Protein AF-A0A7J8S1Y1-F1 (afdb_monomer)

Mean predicted aligned error: 15.88 Å

Organism: Gossypium davidsonii (NCBI:txid34287)

pLDDT: mean 73.95, std 18.07, range [39.09, 94.88]

Radius of gyration: 32.5 Å; Cα contacts (8 Å, |Δi|>4): 37; chains: 1; bounding box: 74×53×93 Å

Structure (mmCIF, N/CA/C/O backbone):
data_AF-A0A7J8S1Y1-F1
#
_entry.id   AF-A0A7J8S1Y1-F1
#
loop_
_atom_site.group_PDB
_atom_site.id
_atom_site.type_symbol
_atom_site.label_atom_id
_atom_site.label_alt_id
_atom_site.label_comp_id
_atom_site.label_asym_id
_atom_site.label_entity_id
_atom_site.label_seq_id
_atom_site.pdbx_PDB_ins_code
_atom_site.Cartn_x
_atom_site.Cartn_y
_atom_site.Cartn_z
_atom_site.occupancy
_atom_site.B_iso_or_equiv
_atom_site.auth_seq_id
_atom_site.auth_comp_id
_atom_site.auth_asym_id
_atom_site.auth_atom_id
_atom_site.pdbx_PDB_model_num
ATOM 1 N N . MET A 1 1 ? 27.505 15.852 -24.529 1.00 57.41 1 MET A N 1
ATOM 2 C CA . MET A 1 1 ? 27.739 14.477 -24.042 1.00 57.41 1 MET A CA 1
ATOM 3 C C . MET A 1 1 ? 26.383 13.797 -23.971 1.00 57.41 1 MET A C 1
ATOM 5 O O . MET A 1 1 ? 25.702 13.946 -22.966 1.00 57.41 1 MET A O 1
ATOM 9 N N . ASP A 1 2 ? 25.955 13.136 -25.046 1.00 69.31 2 ASP A N 1
ATOM 10 C CA . ASP A 1 2 ? 24.733 12.328 -25.035 1.00 69.31 2 ASP A CA 1
ATOM 11 C C . ASP A 1 2 ? 24.982 11.068 -24.207 1.00 69.31 2 ASP A C 1
ATOM 13 O O . ASP A 1 2 ? 25.858 10.257 -24.522 1.00 69.31 2 ASP A O 1
ATOM 17 N N . VAL A 1 3 ? 24.248 10.913 -23.107 1.00 63.34 3 VAL A N 1
ATOM 18 C CA . VAL A 1 3 ? 24.231 9.644 -22.379 1.00 63.34 3 VAL A CA 1
ATOM 19 C C . VAL A 1 3 ? 23.580 8.613 -23.308 1.00 63.34 3 VAL A C 1
ATOM 21 O O . VAL A 1 3 ? 22.481 8.859 -23.803 1.00 63.34 3 VAL A O 1
ATOM 24 N N . PRO A 1 4 ? 24.220 7.460 -23.580 1.00 75.19 4 PRO A N 1
ATOM 25 C CA . PRO A 1 4 ? 23.627 6.441 -24.434 1.00 75.19 4 PRO A CA 1
ATOM 26 C C . PRO A 1 4 ? 22.262 6.026 -23.883 1.00 75.19 4 PRO A C 1
ATOM 28 O O . PRO A 1 4 ? 22.163 5.661 -22.711 1.00 75.19 4 PRO A O 1
ATOM 31 N N . LYS A 1 5 ? 21.230 6.028 -24.734 1.00 66.12 5 LYS A N 1
ATOM 32 C CA . LYS A 1 5 ? 19.842 5.640 -24.409 1.00 66.12 5 LYS A CA 1
ATOM 33 C C . LYS A 1 5 ? 19.753 4.279 -23.687 1.00 66.12 5 LYS A C 1
ATOM 35 O O . LYS A 1 5 ? 18.866 4.063 -22.868 1.00 66.12 5 LYS A O 1
ATOM 40 N N . SER A 1 6 ? 20.721 3.390 -23.932 1.00 72.69 6 SER A N 1
ATOM 41 C CA . SER A 1 6 ? 20.891 2.106 -23.239 1.00 72.69 6 SER A CA 1
ATOM 42 C C . SER A 1 6 ? 21.279 2.241 -21.760 1.00 72.69 6 SER A C 1
ATOM 44 O O . SER A 1 6 ? 20.780 1.488 -20.933 1.00 72.69 6 SER A O 1
ATOM 46 N N . LYS A 1 7 ? 22.111 3.221 -21.384 1.00 68.50 7 LYS A N 1
ATOM 47 C CA . LYS A 1 7 ? 22.496 3.460 -19.980 1.00 68.50 7 LYS A CA 1
ATOM 48 C C . LYS A 1 7 ? 21.367 4.084 -19.158 1.00 68.50 7 LYS A C 1
ATOM 50 O O . LYS A 1 7 ? 21.303 3.854 -17.954 1.00 68.50 7 LYS A O 1
ATOM 55 N N . GLU A 1 8 ? 20.494 4.880 -19.776 1.00 68.62 8 GLU A N 1
ATOM 56 C CA . GLU A 1 8 ? 19.304 5.418 -19.100 1.00 68.62 8 GLU A CA 1
ATOM 57 C C . GLU A 1 8 ? 18.249 4.339 -18.865 1.00 68.62 8 GLU A C 1
ATOM 59 O O . GLU A 1 8 ? 17.734 4.222 -17.755 1.00 68.62 8 GLU A O 1
ATOM 64 N N . PHE A 1 9 ? 17.993 3.498 -19.870 1.00 69.81 9 PHE A N 1
ATOM 65 C CA . PHE A 1 9 ? 17.046 2.393 -19.752 1.00 69.81 9 PHE A CA 1
ATOM 66 C C . PHE A 1 9 ? 17.420 1.436 -18.608 1.00 69.81 9 PHE A C 1
ATOM 68 O O . PHE A 1 9 ? 16.600 1.182 -17.725 1.00 69.81 9 PHE A O 1
ATOM 75 N N . GLU A 1 10 ? 18.684 1.006 -18.543 1.00 70.00 10 GLU A N 1
ATOM 76 C CA . GLU A 1 10 ? 19.176 0.116 -17.480 1.00 70.00 10 GLU A CA 1
ATOM 77 C C . GLU A 1 10 ? 19.105 0.742 -16.078 1.00 70.00 10 GLU A C 1
ATOM 79 O O . GLU A 1 10 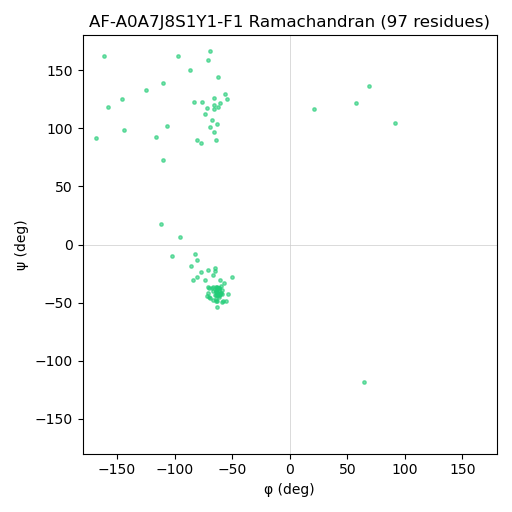? 18.755 0.066 -15.106 1.00 70.00 10 GLU A O 1
ATOM 84 N N . ARG A 1 11 ? 19.362 2.054 -15.950 1.00 67.75 11 ARG A N 1
ATOM 85 C CA . ARG A 1 11 ? 19.165 2.762 -14.673 1.00 67.75 11 ARG A CA 1
ATOM 86 C C . ARG A 1 11 ? 17.703 2.753 -14.251 1.00 67.75 11 ARG A C 1
ATOM 88 O O . ARG A 1 11 ? 17.420 2.412 -13.110 1.00 67.75 11 ARG A O 1
ATOM 95 N N . THR A 1 12 ? 16.785 3.097 -15.157 1.00 72.56 12 THR A N 1
ATOM 96 C CA . THR A 1 12 ? 15.351 3.162 -14.824 1.00 72.56 12 THR A CA 1
ATOM 97 C C . THR A 1 12 ? 14.778 1.799 -14.434 1.00 72.56 12 THR A C 1
ATOM 99 O O . THR A 1 12 ? 13.965 1.712 -13.513 1.00 72.56 12 THR A O 1
ATOM 102 N N . ARG A 1 13 ? 15.239 0.723 -15.083 1.00 71.62 13 ARG A N 1
ATOM 103 C CA . ARG A 1 13 ? 14.875 -0.653 -14.736 1.00 71.62 13 ARG A CA 1
ATOM 104 C C . ARG A 1 13 ? 15.372 -1.021 -13.338 1.00 71.62 13 ARG A C 1
ATOM 106 O O . ARG A 1 13 ? 14.579 -1.444 -12.504 1.00 71.62 13 ARG A O 1
ATOM 113 N N . SER A 1 14 ? 16.642 -0.738 -13.055 1.00 72.19 14 SER A N 1
ATOM 114 C CA . SER A 1 14 ? 17.257 -0.994 -11.747 1.00 72.19 14 SER A CA 1
ATOM 115 C C . SER A 1 14 ? 16.574 -0.218 -10.611 1.00 72.19 14 SER A C 1
ATOM 117 O O . SER A 1 14 ? 16.396 -0.749 -9.517 1.00 72.19 14 SER A O 1
ATOM 119 N N . THR A 1 15 ? 16.138 1.025 -10.857 1.00 74.31 15 THR A N 1
ATOM 120 C CA . THR A 1 15 ? 15.411 1.825 -9.854 1.00 74.31 15 THR A CA 1
ATOM 121 C C . THR A 1 15 ? 13.999 1.312 -9.589 1.00 74.31 15 THR A C 1
ATOM 123 O O . THR A 1 15 ? 13.554 1.342 -8.445 1.00 74.31 15 THR A O 1
ATOM 126 N N . LYS A 1 16 ? 13.299 0.818 -10.620 1.00 84.44 16 LYS A N 1
ATOM 127 C CA . LYS A 1 16 ? 11.964 0.226 -10.460 1.00 84.44 16 LYS A CA 1
ATOM 128 C C . LYS A 1 16 ? 12.032 -1.099 -9.708 1.00 84.44 16 LYS A C 1
ATOM 130 O O . LYS A 1 16 ? 11.308 -1.276 -8.740 1.00 84.44 16 LYS A O 1
ATOM 135 N N . GLU A 1 17 ? 12.962 -1.975 -10.083 1.00 88.50 17 GLU A N 1
ATOM 136 C CA . GLU A 1 17 ? 13.172 -3.257 -9.396 1.00 88.50 17 GLU A CA 1
ATOM 137 C C . GLU A 1 17 ? 13.544 -3.066 -7.916 1.00 88.50 17 GLU A C 1
ATOM 139 O O . GLU A 1 17 ? 13.144 -3.857 -7.060 1.00 88.50 17 GLU A O 1
ATOM 144 N N . TYR A 1 18 ? 14.304 -2.015 -7.592 1.00 89.00 18 TYR A N 1
ATOM 145 C CA . TYR A 1 18 ? 14.595 -1.656 -6.206 1.00 89.00 18 TYR A CA 1
ATOM 146 C C . TYR A 1 18 ? 13.340 -1.188 -5.456 1.00 89.00 18 TYR A C 1
ATOM 148 O O . TYR A 1 18 ? 13.069 -1.692 -4.366 1.00 89.00 18 TYR A O 1
ATOM 156 N N . ALA A 1 19 ? 12.556 -0.282 -6.050 1.00 90.06 19 ALA A N 1
ATOM 157 C CA . ALA A 1 19 ? 11.320 0.225 -5.454 1.00 90.06 19 ALA A CA 1
ATOM 158 C C . ALA A 1 19 ? 10.298 -0.897 -5.195 1.00 90.06 19 ALA A C 1
ATOM 160 O O . ALA A 1 19 ? 9.724 -0.968 -4.112 1.00 90.06 19 ALA A O 1
ATOM 161 N N . GLU A 1 20 ? 10.137 -1.833 -6.133 1.00 93.31 20 GLU A N 1
ATOM 162 C CA . GLU A 1 20 ? 9.248 -2.992 -5.975 1.00 93.31 20 GLU A CA 1
ATOM 163 C C . GLU A 1 20 ? 9.686 -3.905 -4.822 1.00 93.31 20 GLU A C 1
ATOM 165 O O . GLU A 1 20 ? 8.867 -4.343 -4.008 1.00 93.31 20 GLU A O 1
ATOM 170 N N . LYS A 1 21 ? 10.993 -4.180 -4.714 1.00 92.38 21 LYS A N 1
ATOM 171 C CA . LYS A 1 21 ? 11.549 -4.969 -3.604 1.00 92.38 21 LYS A CA 1
ATOM 172 C C . LYS A 1 21 ? 11.323 -4.282 -2.262 1.00 92.38 21 LYS A C 1
ATOM 174 O O . LYS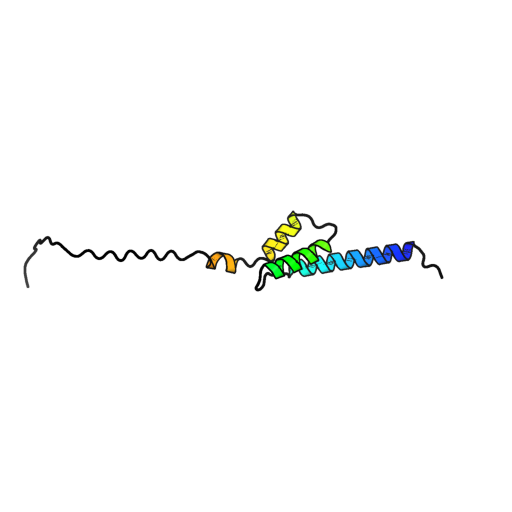 A 1 21 ? 10.960 -4.948 -1.292 1.00 92.38 21 LYS A O 1
ATOM 179 N N . GLU A 1 22 ? 11.524 -2.970 -2.205 1.00 94.62 22 GLU A N 1
ATOM 180 C CA . GLU A 1 22 ? 11.293 -2.181 -0.999 1.00 94.62 22 GLU A CA 1
ATOM 181 C C . GLU A 1 22 ? 9.806 -2.174 -0.609 1.00 94.62 22 GLU A C 1
ATOM 183 O O . GLU A 1 22 ? 9.476 -2.400 0.557 1.00 94.62 22 GLU A O 1
ATOM 188 N N . ALA A 1 23 ? 8.903 -1.998 -1.576 1.00 94.88 23 ALA A N 1
ATOM 189 C CA . ALA A 1 23 ? 7.461 -2.026 -1.351 1.00 94.88 23 ALA A CA 1
ATOM 190 C C . ALA A 1 23 ? 6.988 -3.385 -0.813 1.00 94.88 23 ALA A C 1
ATOM 192 O O . ALA A 1 23 ? 6.280 -3.439 0.195 1.00 94.88 23 ALA A O 1
ATOM 193 N N . ARG A 1 24 ? 7.457 -4.495 -1.405 1.00 94.06 24 ARG A N 1
ATOM 194 C CA . ARG A 1 24 ? 7.189 -5.857 -0.906 1.00 94.06 24 ARG A CA 1
ATOM 195 C C . ARG A 1 24 ? 7.722 -6.065 0.510 1.00 94.06 24 ARG A C 1
ATOM 197 O O . ARG A 1 24 ? 7.047 -6.675 1.338 1.00 94.06 24 ARG A O 1
ATOM 204 N N . ALA A 1 25 ? 8.924 -5.569 0.806 1.00 93.94 25 ALA A N 1
ATOM 205 C CA . ALA A 1 25 ? 9.481 -5.648 2.152 1.00 93.94 25 ALA A CA 1
ATOM 206 C C . ALA A 1 25 ? 8.606 -4.886 3.157 1.00 93.94 25 ALA A C 1
ATOM 208 O O . ALA A 1 25 ? 8.303 -5.424 4.218 1.00 93.94 25 ALA A O 1
ATOM 209 N N . LYS A 1 26 ? 8.136 -3.683 2.811 1.00 94.62 26 LYS A N 1
ATOM 210 C CA . LYS A 1 26 ? 7.230 -2.896 3.660 1.00 94.62 26 LYS A CA 1
ATOM 211 C C . LYS A 1 26 ? 5.881 -3.588 3.864 1.00 94.62 26 LYS A C 1
ATOM 213 O O . LYS A 1 26 ? 5.440 -3.666 5.005 1.00 94.62 26 LYS A O 1
ATOM 218 N N . LEU A 1 27 ? 5.272 -4.159 2.819 1.00 93.12 27 LEU A N 1
ATOM 219 C CA . LEU A 1 27 ? 4.011 -4.911 2.935 1.00 93.12 27 LEU A CA 1
ATOM 220 C C . LEU A 1 27 ? 4.113 -6.096 3.899 1.00 93.12 27 LEU A C 1
ATOM 222 O O . LEU A 1 27 ? 3.195 -6.320 4.679 1.00 93.12 27 LEU A O 1
ATOM 226 N N . ARG A 1 28 ? 5.243 -6.816 3.906 1.00 91.00 28 ARG A N 1
ATOM 227 C CA . ARG A 1 28 ? 5.470 -7.934 4.842 1.00 91.00 28 ARG A CA 1
ATOM 228 C C . ARG A 1 28 ? 5.437 -7.517 6.311 1.00 91.00 28 ARG A C 1
ATOM 230 O O . ARG A 1 28 ? 5.089 -8.333 7.157 1.00 91.00 28 ARG A O 1
ATOM 237 N N . TRP A 1 29 ? 5.826 -6.281 6.610 1.00 91.50 29 TRP A N 1
ATOM 238 C CA . TRP A 1 29 ? 5.877 -5.754 7.975 1.00 91.50 29 TRP A CA 1
ATOM 239 C C . TRP A 1 29 ? 4.701 -4.834 8.307 1.00 91.50 29 TRP A C 1
ATOM 241 O O . TRP A 1 29 ? 4.512 -4.484 9.474 1.00 91.50 29 TRP A O 1
ATOM 251 N N . LEU A 1 30 ? 3.899 -4.446 7.311 1.00 91.69 30 LEU A N 1
ATOM 252 C CA . LEU A 1 30 ? 2.759 -3.566 7.502 1.00 91.69 30 LEU A CA 1
ATOM 253 C C . LEU A 1 30 ? 1.694 -4.283 8.331 1.00 91.69 30 LEU A C 1
ATOM 255 O O . LEU A 1 30 ? 0.989 -5.169 7.857 1.00 91.69 30 LEU A O 1
ATOM 259 N N . THR A 1 31 ? 1.563 -3.869 9.585 1.00 89.94 31 THR A N 1
ATOM 260 C CA . THR A 1 31 ? 0.535 -4.369 10.496 1.00 89.94 31 THR A CA 1
ATOM 261 C C . THR A 1 31 ? -0.487 -3.277 10.754 1.00 89.94 31 THR A C 1
ATOM 263 O O . THR A 1 31 ? -0.120 -2.126 10.984 1.00 89.94 31 THR A O 1
ATOM 266 N N . GLN A 1 32 ? -1.768 -3.632 10.789 1.00 87.94 32 GLN A N 1
ATOM 267 C CA . GLN A 1 32 ? -2.818 -2.710 11.187 1.00 87.94 32 GLN A CA 1
ATOM 268 C C . GLN A 1 32 ? -2.583 -2.278 12.638 1.00 87.94 32 GLN A C 1
ATOM 270 O O . GLN A 1 32 ? -2.610 -3.081 13.578 1.00 87.94 32 GLN A O 1
ATOM 275 N N . GLN A 1 33 ? -2.375 -0.981 12.820 1.00 85.56 33 GLN A N 1
ATOM 276 C CA . GLN A 1 33 ? -2.329 -0.335 14.122 1.00 85.56 33 GLN A CA 1
ATOM 277 C C . GLN A 1 33 ? -3.344 0.807 14.121 1.00 85.56 33 GLN A C 1
ATOM 279 O O . GLN A 1 33 ? -3.426 1.564 13.161 1.00 85.56 33 GLN A O 1
ATOM 284 N N . GLY A 1 34 ? -4.158 0.910 15.173 1.00 84.88 34 GLY A N 1
ATOM 285 C CA . GLY A 1 34 ? -5.155 1.976 15.279 1.00 84.88 34 GLY A CA 1
ATOM 286 C C . GLY A 1 34 ? -6.241 1.909 14.198 1.00 84.88 34 GLY A C 1
ATOM 287 O O . GLY A 1 34 ? -7.027 0.958 14.153 1.00 84.88 34 GLY A O 1
ATOM 288 N N . ILE A 1 35 ? -6.320 2.952 13.367 1.00 88.81 35 ILE A N 1
ATOM 289 C CA . ILE A 1 35 ? -7.435 3.205 12.449 1.00 88.81 35 ILE A CA 1
ATOM 290 C C . ILE A 1 35 ? -7.257 2.404 11.155 1.00 88.81 35 ILE A C 1
ATOM 292 O O . ILE A 1 35 ? -6.302 2.590 10.407 1.00 88.81 35 ILE A O 1
ATOM 296 N N . ILE A 1 36 ? -8.245 1.567 10.825 1.00 89.06 36 ILE A N 1
ATOM 297 C CA . ILE A 1 36 ? -8.217 0.721 9.620 1.00 89.06 36 ILE A CA 1
ATOM 298 C C . ILE A 1 36 ? -8.036 1.519 8.319 1.00 89.06 36 ILE A C 1
ATOM 300 O O . ILE A 1 36 ? -7.385 1.054 7.391 1.00 89.06 36 ILE A O 1
ATOM 304 N N . ARG A 1 37 ? -8.567 2.745 8.260 1.00 91.94 37 ARG A N 1
ATOM 305 C CA . ARG A 1 37 ? -8.440 3.636 7.100 1.00 91.94 37 ARG A CA 1
ATOM 306 C C . ARG A 1 37 ? -6.986 4.009 6.799 1.00 91.94 37 ARG A C 1
ATOM 308 O O . ARG A 1 37 ? -6.641 4.118 5.628 1.00 91.94 37 ARG A O 1
ATOM 315 N N . GLU A 1 38 ? -6.159 4.215 7.823 1.00 92.44 38 GLU A N 1
ATOM 316 C CA . GLU A 1 38 ? -4.736 4.540 7.646 1.00 92.44 38 GLU A CA 1
ATOM 317 C C . GLU A 1 38 ? -3.977 3.321 7.126 1.00 92.44 38 GLU A C 1
ATOM 319 O O . GLU A 1 38 ? -3.291 3.418 6.115 1.00 92.44 38 GLU A O 1
ATOM 324 N N . TYR A 1 39 ? -4.236 2.146 7.708 1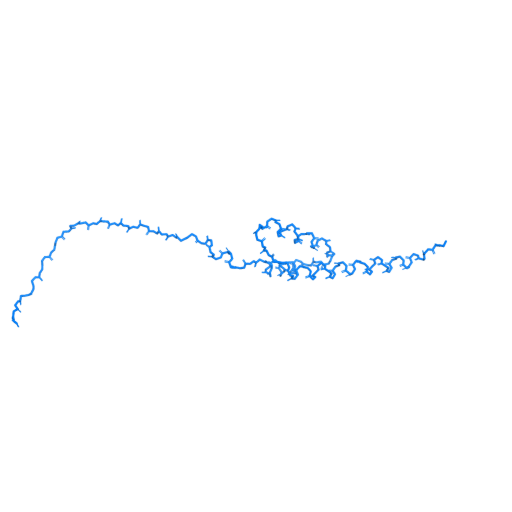.00 92.38 39 TYR A N 1
ATOM 325 C CA . TYR A 1 39 ? -3.698 0.881 7.205 1.00 92.38 39 TYR A CA 1
ATOM 326 C C . TYR A 1 39 ? -4.050 0.638 5.729 1.00 92.38 39 TYR A C 1
ATOM 328 O O . TYR A 1 39 ? -3.167 0.344 4.930 1.00 92.38 39 TYR A O 1
ATOM 336 N N . VAL A 1 40 ? -5.323 0.798 5.341 1.00 92.38 40 VAL A N 1
ATOM 337 C CA . VAL A 1 40 ? -5.764 0.603 3.946 1.00 92.38 40 VAL A CA 1
ATOM 338 C C . VAL A 1 40 ? -5.095 1.602 3.003 1.00 92.38 40 VAL A C 1
ATOM 340 O O . VAL A 1 40 ? -4.752 1.240 1.877 1.00 92.38 40 VAL A O 1
ATOM 343 N N . LYS A 1 41 ? -4.896 2.849 3.446 1.00 94.81 41 LYS A N 1
ATOM 344 C CA . LYS A 1 41 ? -4.204 3.873 2.660 1.00 94.81 41 LYS A CA 1
ATOM 345 C C . LYS A 1 41 ? -2.751 3.463 2.393 1.00 94.81 41 LYS A C 1
ATOM 347 O O . LYS A 1 41 ? -2.364 3.402 1.228 1.00 94.81 41 LYS A O 1
ATOM 352 N N . ASP A 1 42 ? -1.997 3.131 3.439 1.00 94.12 42 ASP A N 1
ATOM 353 C CA . ASP A 1 42 ? -0.580 2.758 3.332 1.00 94.12 42 ASP A CA 1
ATOM 354 C C . ASP A 1 42 ? -0.405 1.463 2.526 1.00 94.12 42 ASP A C 1
ATOM 356 O O . ASP A 1 42 ? 0.465 1.359 1.662 1.00 94.12 42 ASP A O 1
ATOM 360 N N . PHE A 1 43 ? -1.288 0.490 2.752 1.00 93.69 43 PHE A N 1
ATOM 361 C CA . PHE A 1 43 ? -1.331 -0.752 1.990 1.00 93.69 43 PHE A CA 1
ATOM 362 C C . PHE A 1 43 ? -1.542 -0.490 0.493 1.00 93.69 43 PHE A C 1
ATOM 364 O O . PHE A 1 43 ? -0.789 -0.997 -0.338 1.00 93.69 43 PHE A O 1
ATOM 371 N N . SER A 1 44 ? -2.531 0.339 0.143 1.00 93.25 44 SER A N 1
ATOM 372 C CA . SER A 1 44 ? -2.851 0.659 -1.254 1.00 93.25 44 SER A CA 1
ATOM 373 C C . SER A 1 44 ? -1.706 1.396 -1.948 1.00 93.25 44 SER A C 1
ATOM 375 O O . SER A 1 44 ? -1.406 1.112 -3.105 1.00 93.25 44 SER A O 1
ATOM 377 N N . GLU A 1 45 ? -1.035 2.312 -1.247 1.00 94.81 45 GLU A N 1
ATOM 378 C CA . GLU A 1 45 ? 0.127 3.030 -1.777 1.00 94.81 45 GLU A CA 1
ATOM 379 C C . GLU A 1 45 ? 1.295 2.084 -2.088 1.00 94.81 45 GLU A C 1
ATOM 381 O O . GLU A 1 45 ? 1.925 2.207 -3.139 1.00 94.81 45 GLU A O 1
ATOM 386 N N . LEU A 1 46 ? 1.547 1.097 -1.223 1.00 94.44 46 LEU A N 1
ATOM 387 C CA . LEU A 1 46 ? 2.578 0.085 -1.457 1.00 94.44 46 LEU A CA 1
ATOM 388 C C . LEU A 1 46 ? 2.210 -0.875 -2.592 1.00 94.44 46 LEU A C 1
ATOM 390 O O . LEU A 1 46 ? 3.086 -1.237 -3.375 1.00 94.44 46 LEU A O 1
ATOM 394 N N . MET A 1 47 ? 0.936 -1.257 -2.733 1.00 91.88 47 MET A N 1
ATOM 395 C CA . MET A 1 47 ? 0.508 -2.093 -3.860 1.00 91.88 47 MET A CA 1
ATOM 396 C C . MET A 1 47 ? 0.734 -1.408 -5.210 1.00 91.88 47 MET A C 1
ATOM 398 O O . MET A 1 47 ? 1.160 -2.057 -6.157 1.00 91.88 47 MET A O 1
ATOM 402 N N . LEU A 1 48 ? 0.488 -0.097 -5.303 1.00 91.81 48 LEU A N 1
ATOM 403 C CA . LEU A 1 48 ? 0.686 0.663 -6.544 1.00 91.81 48 LEU A CA 1
ATOM 404 C C . LEU A 1 48 ? 2.155 0.727 -6.987 1.00 91.81 48 LEU A C 1
ATOM 406 O O . LEU A 1 48 ? 2.428 0.985 -8.157 1.00 91.81 48 LEU A O 1
ATOM 410 N N . GLN A 1 49 ? 3.099 0.498 -6.069 1.00 91.69 49 GLN A N 1
ATOM 411 C CA . GLN A 1 49 ? 4.527 0.433 -6.384 1.00 91.69 49 GLN A CA 1
ATOM 412 C C . GLN A 1 49 ? 4.947 -0.925 -6.957 1.00 91.69 49 GLN A C 1
ATOM 414 O O . GLN A 1 49 ? 6.052 -1.018 -7.483 1.00 91.69 49 GLN A O 1
ATOM 419 N N . ILE A 1 50 ? 4.101 -1.959 -6.866 1.00 91.38 50 ILE A N 1
ATOM 420 C CA . ILE A 1 50 ? 4.402 -3.326 -7.302 1.00 91.38 50 ILE A CA 1
ATOM 421 C C . ILE A 1 50 ? 3.638 -3.611 -8.595 1.00 91.38 50 ILE A C 1
ATOM 4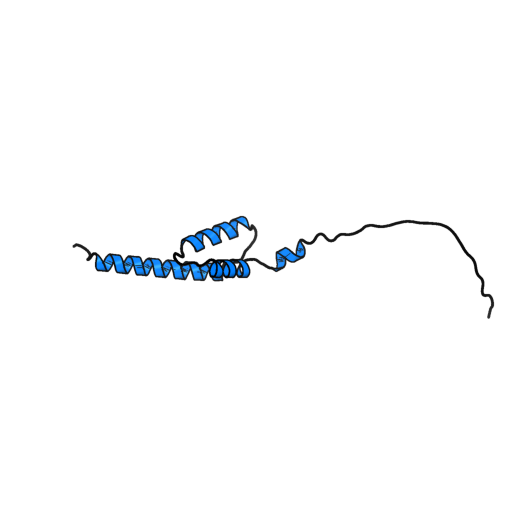23 O O . ILE A 1 50 ? 2.439 -3.888 -8.583 1.00 91.38 50 ILE A O 1
ATOM 427 N N . SER A 1 51 ? 4.341 -3.547 -9.725 1.00 86.25 51 SER A N 1
ATOM 428 C CA . SER A 1 51 ? 3.728 -3.652 -11.056 1.00 86.25 51 SER A CA 1
ATOM 429 C C . SER A 1 51 ? 3.135 -5.038 -11.349 1.00 86.25 51 SER A C 1
ATOM 431 O O . SER A 1 51 ? 2.235 -5.160 -12.177 1.00 86.25 51 SER A O 1
ATOM 433 N N . ASP A 1 52 ? 3.660 -6.081 -10.703 1.00 87.75 52 ASP A N 1
ATOM 434 C CA . ASP A 1 52 ? 3.350 -7.497 -10.927 1.00 87.75 52 ASP A CA 1
ATOM 435 C C . ASP A 1 52 ? 2.593 -8.150 -9.756 1.00 87.75 52 ASP A C 1
ATOM 437 O O . ASP A 1 52 ? 2.560 -9.377 -9.647 1.00 87.75 52 ASP A O 1
ATOM 441 N N . LEU A 1 53 ? 1.986 -7.350 -8.871 1.00 88.38 53 LEU A N 1
ATOM 442 C CA . LEU A 1 53 ? 1.285 -7.871 -7.701 1.00 88.38 53 LEU A CA 1
ATOM 443 C C . LEU A 1 53 ? 0.048 -8.676 -8.117 1.00 88.38 53 LEU A C 1
ATOM 445 O O . LEU A 1 53 ? -0.915 -8.138 -8.668 1.00 88.38 53 LEU A O 1
ATOM 449 N N . ILE A 1 54 ? 0.056 -9.972 -7.810 1.00 89.06 54 ILE A N 1
ATOM 450 C CA . ILE A 1 54 ? -1.092 -10.849 -8.050 1.00 89.06 54 ILE A CA 1
ATOM 451 C C . ILE A 1 54 ? -2.063 -10.811 -6.867 1.00 89.06 54 ILE A C 1
ATOM 453 O O . ILE A 1 54 ? -1.657 -10.657 -5.715 1.00 89.06 54 ILE A O 1
ATOM 457 N N . VAL A 1 55 ? -3.354 -11.022 -7.141 1.00 85.25 55 VAL A N 1
ATOM 458 C CA . VAL A 1 55 ? -4.425 -10.990 -6.123 1.00 85.25 55 VAL A CA 1
ATOM 459 C C . VAL A 1 55 ? -4.125 -11.928 -4.949 1.00 85.25 55 VAL A C 1
ATOM 461 O O . VAL A 1 55 ? -4.256 -11.525 -3.801 1.00 85.25 55 VAL A O 1
ATOM 464 N N . VAL A 1 56 ? -3.625 -13.134 -5.229 1.00 85.62 56 VAL A N 1
ATOM 465 C CA . VAL A 1 56 ? -3.262 -14.127 -4.200 1.00 85.62 56 VAL A CA 1
ATOM 466 C C . VAL A 1 56 ? -2.154 -13.617 -3.266 1.00 85.62 56 VAL A C 1
ATOM 468 O O . VAL A 1 56 ? -2.175 -13.872 -2.064 1.00 85.62 56 VAL A O 1
ATOM 471 N N . GLU A 1 57 ? -1.181 -12.874 -3.800 1.00 86.75 57 GLU A N 1
ATOM 472 C CA . GLU A 1 57 ? -0.096 -12.284 -3.007 1.00 86.75 57 GLU A CA 1
ATOM 473 C C . GLU A 1 57 ? -0.637 -11.132 -2.143 1.00 86.75 57 GLU A C 1
ATOM 475 O O . GLU A 1 57 ? -0.329 -11.049 -0.953 1.00 86.75 57 GLU A O 1
ATOM 480 N N . ALA A 1 58 ? -1.516 -10.295 -2.704 1.00 85.62 58 ALA A N 1
ATOM 481 C CA . ALA A 1 58 ? -2.183 -9.220 -1.972 1.00 85.62 58 ALA A CA 1
ATOM 482 C C . ALA A 1 58 ? -3.058 -9.746 -0.818 1.00 85.62 58 ALA A C 1
ATOM 484 O O . ALA A 1 58 ? -2.996 -9.208 0.288 1.00 85.62 58 ALA A O 1
ATOM 485 N N . GLU A 1 59 ? -3.824 -10.818 -1.041 1.00 86.44 59 GLU A N 1
ATOM 486 C CA . GLU A 1 59 ? -4.636 -11.475 -0.007 1.00 86.44 59 GLU A CA 1
ATOM 487 C C . GLU A 1 59 ? -3.776 -11.968 1.163 1.00 86.44 59 GLU A C 1
ATOM 489 O O . GLU A 1 59 ? -4.121 -11.737 2.324 1.00 86.44 59 GLU A O 1
ATOM 494 N N . SER A 1 60 ? -2.613 -12.563 0.870 1.00 86.94 60 SER A N 1
ATOM 495 C CA . SER A 1 60 ? -1.669 -12.998 1.903 1.00 86.94 60 SER A CA 1
ATOM 496 C C . SER A 1 60 ? -1.173 -11.829 2.760 1.00 86.94 60 SER A C 1
ATOM 498 O O . SER A 1 60 ? -1.123 -11.946 3.986 1.00 86.94 60 SER A O 1
ATOM 500 N N . PHE A 1 61 ? -0.856 -10.680 2.154 1.00 86.19 61 PHE A N 1
ATOM 501 C CA . PHE A 1 61 ? -0.429 -9.496 2.906 1.00 86.19 61 PHE A CA 1
ATOM 502 C C . PHE A 1 61 ? -1.543 -8.906 3.776 1.00 86.19 61 PHE A C 1
ATOM 504 O O . PHE A 1 61 ? -1.267 -8.456 4.889 1.00 86.19 61 PHE A O 1
ATOM 511 N N . ILE A 1 62 ? -2.792 -8.932 3.306 1.00 86.06 62 ILE A N 1
ATOM 512 C CA . ILE A 1 62 ? -3.945 -8.496 4.102 1.00 86.06 62 ILE A CA 1
ATOM 513 C C . ILE A 1 62 ? -4.111 -9.412 5.316 1.00 86.06 62 ILE A C 1
ATOM 515 O O . ILE A 1 62 ? -4.248 -8.926 6.438 1.00 86.06 62 ILE A O 1
ATOM 519 N N . GLU A 1 63 ? -4.047 -10.732 5.129 1.00 86.06 63 GLU A N 1
ATOM 520 C CA . GLU A 1 63 ? -4.187 -11.675 6.240 1.00 86.06 63 GLU A CA 1
ATOM 521 C C . GLU A 1 63 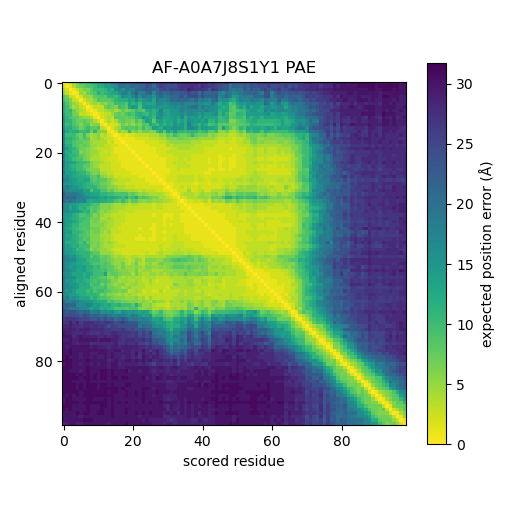? -3.056 -11.539 7.274 1.00 86.06 63 GLU A C 1
ATOM 523 O O . GLU A 1 63 ? -3.321 -11.601 8.476 1.00 86.06 63 GLU A O 1
ATOM 528 N N . LEU A 1 64 ? -1.811 -11.324 6.828 1.00 84.69 64 LEU A N 1
ATOM 529 C CA . LEU A 1 64 ? -0.675 -11.077 7.726 1.00 84.69 64 LEU A CA 1
ATOM 530 C C . LEU A 1 64 ? -0.797 -9.743 8.473 1.00 84.69 64 LEU A C 1
ATOM 532 O O . LEU A 1 64 ? -0.424 -9.654 9.644 1.00 84.69 64 LEU A O 1
ATOM 536 N N . GLY A 1 65 ? -1.267 -8.699 7.790 1.00 81.19 65 GLY A N 1
ATOM 537 C CA . GLY A 1 65 ? -1.313 -7.347 8.334 1.00 81.19 65 GLY A CA 1
ATOM 538 C C . GLY A 1 65 ? -2.499 -7.098 9.263 1.00 81.19 65 GLY A C 1
ATOM 539 O O . GLY A 1 65 ? -2.396 -6.277 10.178 1.00 81.19 65 GLY A O 1
ATOM 540 N N . LEU A 1 66 ? -3.618 -7.798 9.075 1.00 83.56 66 LEU A N 1
ATOM 541 C CA . LEU A 1 66 ? -4.784 -7.674 9.943 1.00 83.56 66 LEU A CA 1
ATOM 542 C C . LEU A 1 66 ? -4.557 -8.403 11.269 1.00 83.56 66 LEU A C 1
ATOM 544 O O . LEU A 1 66 ? -4.327 -9.611 11.332 1.00 83.56 66 LEU A O 1
ATOM 548 N N . ARG A 1 67 ? -4.676 -7.666 12.374 1.00 72.19 67 ARG A N 1
ATOM 549 C CA . ARG A 1 67 ? -4.557 -8.266 13.700 1.00 72.19 67 ARG A CA 1
ATOM 550 C C . ARG A 1 67 ? -5.811 -9.084 14.028 1.00 72.19 67 ARG A C 1
ATOM 552 O O . ARG A 1 67 ? -6.890 -8.529 14.239 1.00 72.19 67 ARG A O 1
ATOM 559 N N . LYS A 1 68 ? -5.664 -10.411 14.109 1.00 66.44 68 LYS A N 1
ATOM 560 C CA . LYS A 1 68 ? -6.763 -11.351 14.415 1.00 66.44 68 LYS A CA 1
ATOM 561 C C . LYS A 1 68 ? -7.346 -11.163 15.834 1.00 66.44 68 LYS A C 1
ATOM 563 O O . LYS A 1 68 ? -8.514 -11.468 16.059 1.00 66.44 68 LYS A O 1
ATOM 568 N N . ASP A 1 69 ? -6.585 -10.582 16.767 1.00 63.62 69 ASP A N 1
ATOM 569 C CA . ASP A 1 69 ? -6.966 -10.380 18.180 1.00 63.62 69 ASP A CA 1
ATOM 570 C C . ASP A 1 69 ? -8.052 -9.305 18.403 1.00 63.62 69 ASP A C 1
ATOM 572 O O . ASP A 1 69 ? -8.750 -9.315 19.420 1.00 63.62 69 ASP A O 1
ATOM 576 N N . LYS A 1 70 ? -8.237 -8.371 17.462 1.00 56.47 70 LYS A N 1
ATOM 577 C CA . LYS A 1 70 ? -9.246 -7.302 17.584 1.00 56.47 70 LYS A CA 1
ATOM 578 C C . LYS A 1 70 ? -10.634 -7.706 17.095 1.00 56.47 70 LYS A C 1
ATOM 580 O O . LYS A 1 70 ? -11.606 -7.063 17.480 1.00 56.47 70 LYS A O 1
ATOM 585 N N . PHE A 1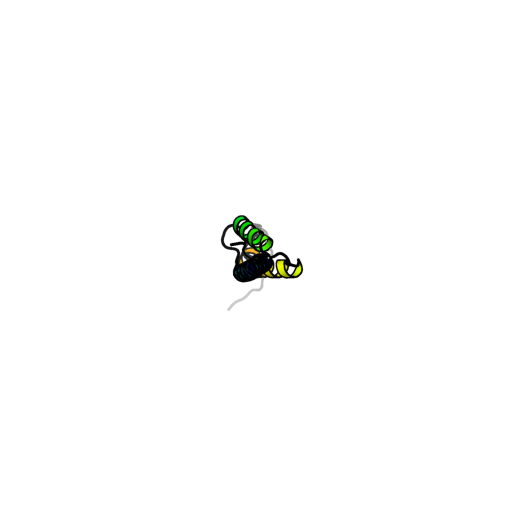 71 ? -10.750 -8.768 16.300 1.00 54.25 71 PHE A N 1
ATOM 586 C CA . PHE A 1 71 ? -12.043 -9.199 15.761 1.00 54.25 71 PHE A CA 1
ATOM 587 C C . PHE A 1 71 ? -12.824 -10.088 16.745 1.00 54.25 71 PHE A C 1
ATOM 589 O O . PHE A 1 71 ? -14.050 -10.024 16.802 1.00 54.25 71 PHE A O 1
ATOM 596 N N . GLU A 1 72 ? -12.137 -10.864 17.593 1.00 53.16 72 GLU A N 1
ATOM 597 C CA . GLU A 1 72 ? -12.792 -11.754 18.569 1.00 53.16 72 GLU A CA 1
ATOM 598 C C . GLU A 1 72 ? -13.358 -11.033 19.802 1.00 53.16 72 GLU A C 1
ATOM 600 O O . GLU A 1 72 ? -14.310 -11.522 20.413 1.00 53.16 72 GLU A O 1
ATOM 605 N N . SER A 1 73 ? -12.843 -9.849 20.145 1.00 52.22 73 SER A N 1
ATOM 606 C CA . SER A 1 73 ? -13.316 -9.072 21.305 1.00 52.22 73 SER A CA 1
ATOM 607 C C . SER A 1 73 ? -14.575 -8.240 21.033 1.00 52.22 73 SER A C 1
ATOM 609 O O . SER A 1 73 ? -15.165 -7.707 21.970 1.00 52.22 73 SER A O 1
ATOM 611 N N . SER A 1 74 ? -15.021 -8.153 19.774 1.00 53.00 74 SER A N 1
ATOM 612 C CA . SER A 1 74 ? -16.204 -7.375 19.379 1.00 53.00 74 SER A CA 1
ATOM 613 C C . SER A 1 74 ? -17.497 -8.199 19.303 1.00 53.00 74 SER A C 1
ATOM 615 O O . SER A 1 74 ? -18.540 -7.683 18.904 1.00 53.00 74 SER A O 1
ATOM 617 N N . LYS A 1 75 ? -17.486 -9.474 19.722 1.00 60.38 75 LYS A N 1
ATOM 618 C CA . LYS A 1 75 ? -18.747 -10.199 19.935 1.00 60.38 75 LYS A CA 1
ATOM 619 C C . LYS A 1 75 ? -19.487 -9.541 21.108 1.00 60.38 75 LYS A C 1
ATOM 621 O O . LYS A 1 75 ? -18.939 -9.523 22.213 1.00 60.38 75 LYS A O 1
ATOM 626 N N . PRO A 1 76 ? -20.712 -9.014 20.923 1.00 54.00 76 PRO A N 1
ATOM 627 C CA . PRO A 1 76 ? -21.484 -8.511 22.044 1.00 54.00 76 PRO A CA 1
ATOM 628 C C . PRO A 1 76 ? -21.727 -9.670 23.007 1.00 54.00 76 PRO A C 1
ATOM 630 O O . PRO A 1 76 ? -22.286 -10.708 22.646 1.00 54.00 76 PRO A O 1
ATOM 633 N N . LYS A 1 77 ? -21.282 -9.497 24.249 1.00 56.94 77 LYS A N 1
ATOM 634 C CA . LYS A 1 77 ? -21.658 -10.371 25.350 1.00 56.94 77 LYS A CA 1
ATOM 635 C C . LYS A 1 77 ? -23.151 -10.158 25.568 1.00 56.94 77 LYS A C 1
ATOM 637 O O . LYS A 1 77 ? -23.548 -9.182 26.193 1.00 56.94 77 LYS A O 1
ATOM 642 N N . VAL A 1 78 ? -23.978 -11.026 24.990 1.00 50.62 78 VAL A N 1
ATOM 643 C CA . VAL A 1 78 ? -25.412 -11.082 25.284 1.00 50.62 78 VAL A CA 1
ATOM 644 C C . VAL A 1 78 ? -25.542 -11.471 26.757 1.00 50.62 78 VAL A C 1
ATOM 646 O O . VAL A 1 78 ? -25.557 -12.645 27.114 1.00 50.62 78 VAL A O 1
ATOM 649 N N . THR A 1 79 ? -25.568 -10.471 27.636 1.00 50.78 79 THR A N 1
ATOM 650 C CA . THR A 1 79 ? -26.035 -10.616 29.012 1.00 50.78 79 THR A CA 1
ATOM 651 C C . THR A 1 79 ? -27.554 -10.651 28.939 1.00 50.78 79 THR A C 1
ATOM 653 O O . THR A 1 79 ? -28.227 -9.622 28.957 1.00 50.78 79 THR A O 1
ATOM 656 N N . SER A 1 80 ? -28.100 -11.848 28.744 1.00 49.62 80 SER A N 1
ATOM 657 C CA . SER A 1 80 ? -29.527 -12.073 28.915 1.00 49.62 80 SER A CA 1
ATOM 658 C C . SER A 1 80 ? -29.841 -11.946 30.405 1.00 49.62 80 SER A C 1
ATOM 660 O O . SER A 1 80 ? -29.576 -12.843 31.201 1.00 49.62 80 SER A O 1
ATOM 662 N N . ASN A 1 81 ? -30.372 -10.782 30.770 1.00 54.34 81 ASN A N 1
ATOM 663 C CA . ASN A 1 81 ? -30.957 -10.515 32.072 1.00 54.34 81 ASN A CA 1
ATOM 664 C C . ASN A 1 81 ? -32.378 -11.088 32.066 1.00 54.34 81 ASN A C 1
ATOM 666 O O . ASN A 1 81 ? -33.321 -10.398 31.692 1.00 54.34 81 ASN A O 1
ATOM 670 N N . TYR A 1 82 ? -32.538 -12.345 32.466 1.00 42.06 82 TYR A N 1
ATOM 671 C CA . TYR A 1 82 ? -33.821 -12.817 32.985 1.00 42.06 82 TYR A CA 1
ATOM 672 C C . TYR A 1 82 ? -33.660 -13.076 34.479 1.00 42.06 82 TYR A C 1
ATOM 674 O O . TYR A 1 82 ? -33.611 -14.213 34.937 1.00 42.06 82 TYR A O 1
ATOM 682 N N . ALA A 1 83 ? -33.573 -11.980 35.235 1.00 51.00 83 ALA A N 1
ATOM 683 C CA . ALA A 1 83 ? -34.157 -11.956 36.564 1.00 51.00 83 ALA A CA 1
ATOM 684 C C . ALA A 1 83 ? -35.665 -12.141 36.354 1.00 51.00 83 ALA A C 1
ATOM 686 O O . ALA A 1 83 ? -36.339 -11.256 35.826 1.00 51.00 83 ALA A O 1
ATOM 687 N N . ARG A 1 84 ? -36.167 -13.343 36.630 1.00 48.53 84 ARG A N 1
ATOM 688 C CA . ARG A 1 84 ? -37.600 -13.590 36.739 1.00 48.53 84 ARG A CA 1
ATOM 689 C C . ARG A 1 84 ? -37.848 -14.013 38.171 1.00 48.53 84 ARG A C 1
ATOM 691 O O . ARG A 1 84 ? -3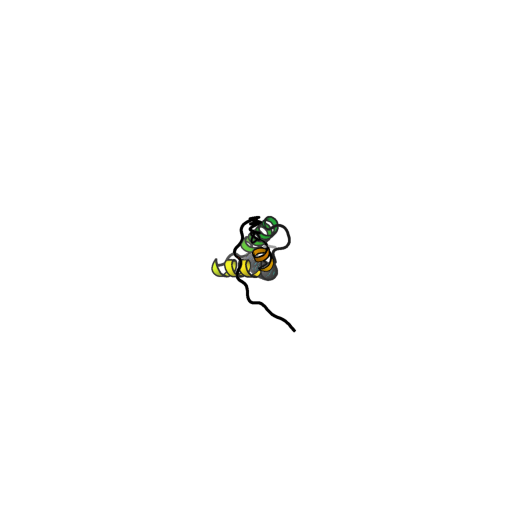7.702 -15.182 38.516 1.00 48.53 84 ARG A O 1
ATOM 698 N N . ASP A 1 85 ? -38.164 -13.009 38.972 1.00 54.06 85 ASP A N 1
ATOM 699 C CA . ASP A 1 85 ? -38.819 -13.160 40.255 1.00 54.06 85 ASP A CA 1
ATOM 700 C C . ASP A 1 85 ? -40.106 -13.963 40.036 1.00 54.06 85 ASP A C 1
ATOM 7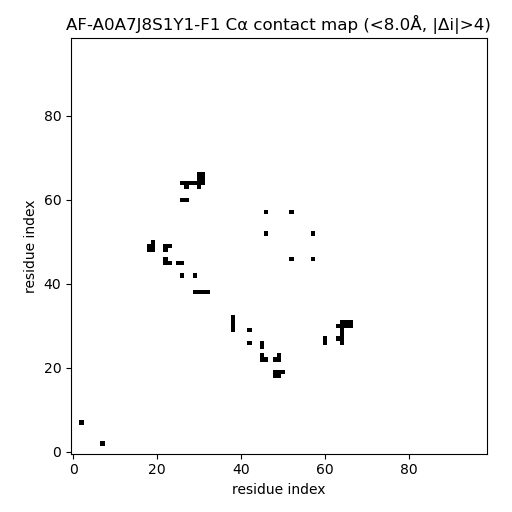02 O O . ASP A 1 85 ? -40.927 -13.625 39.179 1.00 54.06 85 ASP A O 1
ATOM 706 N N . HIS A 1 86 ? -40.261 -15.057 40.772 1.00 53.56 86 HIS A N 1
ATOM 707 C CA . HIS A 1 86 ? -41.558 -15.685 40.960 1.00 53.56 86 HIS A CA 1
ATOM 708 C C . HIS A 1 86 ? -41.604 -16.234 42.383 1.00 53.56 86 HIS A C 1
ATOM 710 O O . HIS A 1 86 ? -41.022 -17.277 42.684 1.00 53.56 86 HIS A O 1
ATOM 716 N N . GLU A 1 87 ? -42.237 -15.462 43.263 1.00 53.31 87 GLU A N 1
ATOM 717 C CA . GLU A 1 87 ? -42.753 -15.953 44.534 1.00 53.31 87 GLU A CA 1
ATOM 718 C C . GLU A 1 87 ? -43.979 -16.857 44.306 1.00 53.31 87 GLU A C 1
ATOM 720 O O . GLU A 1 87 ? -44.650 -16.764 43.272 1.00 53.31 87 GLU A O 1
ATOM 725 N N . GLU A 1 88 ? -44.223 -17.681 45.332 1.00 47.88 88 GLU A N 1
ATOM 726 C CA . GLU A 1 88 ? -45.379 -18.553 45.613 1.00 47.88 88 GLU A CA 1
ATOM 727 C C . GLU A 1 88 ? -45.550 -19.766 44.664 1.00 47.88 88 GLU A C 1
ATOM 729 O O . GLU A 1 88 ? -45.367 -19.685 43.456 1.00 47.88 88 GLU A O 1
ATOM 734 N N . ASP A 1 89 ? -45.859 -20.984 45.112 1.00 47.44 89 ASP A N 1
ATOM 735 C CA . ASP A 1 89 ? -46.604 -21.393 46.301 1.00 47.44 89 ASP A CA 1
ATOM 736 C C . ASP A 1 89 ? -46.308 -22.876 46.643 1.00 47.44 89 ASP A C 1
ATOM 738 O O . ASP A 1 89 ? -45.772 -23.633 45.826 1.00 47.44 89 ASP A O 1
ATOM 742 N N . GLY A 1 90 ? -46.620 -23.283 47.873 1.00 45.19 90 GLY A N 1
ATOM 743 C CA . GLY A 1 90 ? -46.086 -24.471 48.540 1.00 45.19 90 GLY A CA 1
ATOM 744 C C . GLY A 1 90 ? -46.493 -25.858 48.020 1.00 45.19 90 GLY A C 1
ATOM 745 O O . GLY A 1 90 ? -47.473 -26.051 47.302 1.00 45.19 90 GLY A O 1
ATOM 746 N N . LYS A 1 91 ? -45.751 -26.868 48.498 1.00 48.81 91 LYS A N 1
ATOM 747 C CA . LYS A 1 91 ? -46.289 -28.192 48.843 1.00 48.81 91 LYS A CA 1
ATOM 748 C C . LYS A 1 91 ? -45.384 -28.916 49.838 1.00 48.81 91 LYS A C 1
ATOM 750 O O . LYS A 1 91 ? -44.218 -29.195 49.577 1.00 48.81 91 LYS A O 1
ATOM 755 N N . GLU A 1 92 ? -45.982 -29.186 50.988 1.00 45.25 92 GLU A N 1
ATOM 756 C CA . GLU A 1 92 ? -45.501 -30.019 52.078 1.00 45.25 92 GLU A CA 1
ATOM 757 C C . GLU A 1 92 ? -45.316 -31.476 51.641 1.00 45.25 92 GLU A C 1
ATOM 759 O O . GLU A 1 92 ? -46.168 -32.034 50.947 1.00 45.25 92 GLU A O 1
ATOM 764 N N . ASN A 1 93 ? -44.285 -32.131 52.177 1.00 39.41 93 ASN A N 1
ATOM 765 C CA . ASN A 1 93 ? -44.365 -33.523 52.625 1.00 39.41 93 ASN A CA 1
ATOM 766 C C . ASN A 1 93 ? -43.141 -33.928 53.463 1.00 39.41 93 ASN A C 1
ATOM 768 O O . ASN A 1 93 ? -42.125 -34.407 52.977 1.00 39.41 93 ASN A O 1
ATOM 772 N N . SER A 1 94 ? -43.311 -33.733 54.771 1.00 51.00 94 SER A N 1
ATOM 773 C CA . SER A 1 94 ? -43.082 -34.705 55.847 1.00 51.00 94 SER A CA 1
ATOM 774 C C . SER A 1 94 ? -42.158 -35.900 55.562 1.00 51.00 94 SER A C 1
ATOM 776 O O . SER A 1 94 ? -42.515 -36.839 54.851 1.00 51.00 94 SER A O 1
ATOM 778 N N . SER A 1 95 ? -41.044 -35.955 56.293 1.00 52.50 95 SER A N 1
ATOM 779 C CA . SER A 1 95 ? -40.649 -37.164 57.025 1.00 52.50 95 SER A CA 1
ATOM 780 C C . SER A 1 95 ? -39.946 -36.759 58.320 1.00 52.50 95 SER A C 1
ATOM 782 O O . SER A 1 95 ? -39.029 -35.945 58.340 1.00 52.50 95 SER A O 1
ATOM 784 N N . ASN A 1 96 ? -40.490 -37.287 59.407 1.00 40.28 96 ASN A N 1
ATOM 785 C CA . ASN A 1 96 ? -40.333 -36.905 60.802 1.00 40.28 96 ASN A CA 1
ATOM 786 C C . ASN A 1 96 ? -39.273 -37.763 61.528 1.00 40.28 96 ASN A C 1
ATOM 788 O O . ASN A 1 96 ? -39.040 -38.903 61.137 1.00 40.28 96 ASN A O 1
ATOM 792 N N . SER A 1 97 ? -38.816 -37.241 62.679 1.00 43.38 97 SER A N 1
ATOM 793 C CA . SER A 1 97 ? -38.239 -37.928 63.859 1.00 43.38 97 SER A CA 1
ATOM 794 C C . SER A 1 97 ? -36.708 -38.112 63.877 1.00 43.38 97 SER A C 1
ATOM 796 O O . SER A 1 97 ? -36.172 -38.874 63.084 1.00 43.38 97 SER A O 1
ATOM 798 N N . LYS A 1 98 ? -35.951 -37.328 64.679 1.00 50.91 98 LYS A N 1
ATOM 799 C CA . LYS A 1 98 ? -35.636 -37.501 66.136 1.00 50.91 98 LYS A CA 1
ATOM 800 C C . LYS A 1 98 ? -34.954 -38.854 66.398 1.00 50.91 98 LYS A C 1
ATOM 802 O O . LYS A 1 98 ? -35.560 -39.871 66.084 1.00 50.91 98 LYS A O 1
ATOM 807 N N . ASN A 1 99 ? -33.748 -38.967 66.957 1.00 39.09 99 ASN A N 1
ATOM 808 C CA . ASN A 1 99 ? -32.978 -38.162 67.919 1.00 39.09 99 ASN A CA 1
ATOM 809 C C . ASN A 1 99 ? -31.480 -38.234 67.599 1.00 39.09 99 ASN A C 1
ATOM 811 O O . ASN A 1 99 ? -31.073 -39.249 66.993 1.00 39.09 99 ASN A O 1
#

Foldseek 3Di:
DDDPPVVVVVVVVVVLVVQLVVLLVCLLVQADDPDVVVSVVSLVVSVVSHPPDDPVNSVVSVVNRYDPVVVVVPDPPPPPDPPDDDDDDDDDDDDDDDD

Secondary structure (DSSP, 8-state):
-PPPHHHHHHHHHHHHHHHHHHHHHHHHH----S-HHHHHHHHHHHHHT-TT--HHHHHHHHHHHS-THHHHTTS------------------------

Solvent-accessible surface area (backbone atoms only — not comparable to full-atom val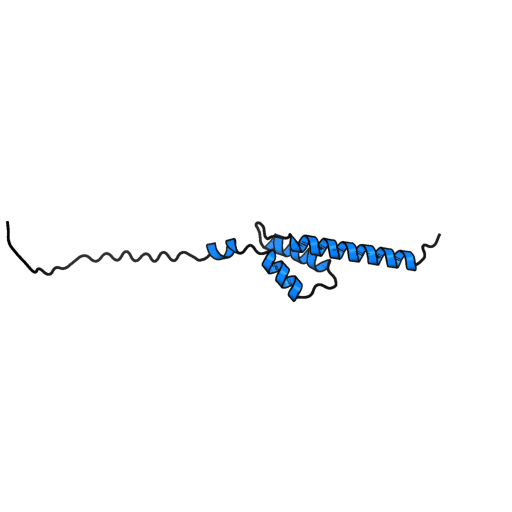ues): 6412 Å² total; per-residue (Å²): 135,85,74,56,71,67,63,54,51,55,48,54,50,55,54,48,57,48,48,27,53,51,30,54,53,48,46,76,68,44,59,60,63,91,54,66,69,58,40,53,51,56,51,52,58,36,51,72,53,33,92,79,73,46,69,73,59,54,52,52,38,50,62,71,15,48,61,71,75,66,64,70,73,67,61,79,79,82,76,80,81,74,86,73,89,76,81,86,80,87,83,90,79,88,86,83,82,88,132

Sequence (99 aa):
MDVPKSKEFERTRSTKEYAEKEARAKLRWLTQQGIIREYVKDFSELMLQISDLIVVEAESFIELGLRKDKFESSKPKVTSNYARDHEEDGKENSSNSKN